Protein AF-B2BWW0-F1 (afdb_monomer)

Sequence (88 aa):
LGKTRDEQVDNLVTILDGYFENGGQHVNLNVMDLNDVYEKIMSGEDVIVRISGYCVNTKYLTPEQKTELTQRVFHEVLSMDDALDALS

Radius of gyration: 15.4 Å; Cα contacts (8 Å, |Δi|>4): 54; chains: 1; bounding box: 37×34×37 Å

Mean predicted aligned error: 7.77 Å

Secondary structure (DSSP, 8-state):
--SSHHHHHHHHHHHHHHHHHTT----------HHHHHHHHHHT---EEEETTEEEEGGGS-HHHHHHHHHHHHH-S--TTTTTGGG-

Structure (mmCIF, N/CA/C/O backbone):
data_AF-B2BWW0-F1
#
_entry.id   AF-B2BWW0-F1
#
loop_
_atom_site.group_PDB
_atom_site.id
_atom_site.type_symbol
_atom_site.label_atom_id
_atom_site.label_alt_id
_atom_site.label_comp_id
_atom_site.label_asym_id
_atom_site.label_entity_id
_atom_site.label_seq_id
_atom_site.pdbx_PDB_ins_code
_atom_site.Cartn_x
_atom_site.Cartn_y
_atom_site.Cartn_z
_atom_site.occupancy
_atom_site.B_iso_or_equiv
_atom_site.auth_seq_id
_atom_site.auth_comp_id
_atom_site.auth_asym_id
_atom_site.auth_atom_id
_atom_site.pdbx_PDB_model_num
ATOM 1 N N . LEU A 1 1 ? -1.012 6.558 -11.614 1.00 85.75 1 LEU A N 1
ATOM 2 C CA . LEU A 1 1 ? -0.606 5.416 -12.465 1.00 85.75 1 LEU A CA 1
ATOM 3 C C . LEU A 1 1 ? -1.221 5.439 -13.870 1.00 85.75 1 LEU A C 1
ATOM 5 O O . LEU A 1 1 ? -0.721 4.722 -14.708 1.00 85.75 1 LEU A O 1
ATOM 9 N N . GLY A 1 2 ? -2.251 6.235 -14.178 1.00 89.94 2 GLY A N 1
ATOM 10 C CA . GLY A 1 2 ? -2.887 6.235 -15.509 1.00 89.94 2 GLY A CA 1
ATOM 11 C C . GLY A 1 2 ? -4.393 6.012 -15.405 1.00 89.94 2 GLY A C 1
ATOM 12 O O . GLY A 1 2 ? -4.886 5.687 -14.321 1.00 89.94 2 GLY A O 1
ATOM 13 N N . LYS A 1 3 ? -5.124 6.233 -16.501 1.00 92.25 3 LYS A N 1
ATOM 14 C CA . LYS A 1 3 ? -6.591 6.103 -16.554 1.00 92.25 3 LYS A CA 1
ATOM 15 C C . LYS A 1 3 ? -7.032 4.723 -17.031 1.00 92.25 3 LYS A C 1
ATOM 17 O O . LYS A 1 3 ? -8.127 4.287 -16.692 1.00 92.25 3 LYS A O 1
ATOM 22 N N . THR A 1 4 ? -6.195 4.051 -17.812 1.00 95.25 4 THR A N 1
ATOM 23 C CA . THR A 1 4 ? -6.441 2.693 -18.306 1.00 95.25 4 THR A CA 1
ATOM 24 C C . THR A 1 4 ? -5.564 1.677 -17.588 1.00 95.25 4 THR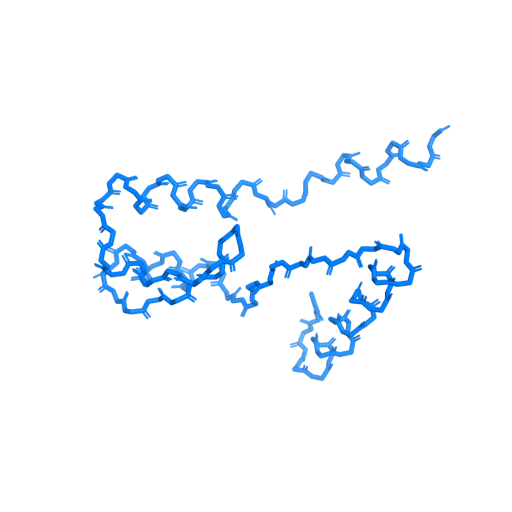 A C 1
ATOM 26 O O . THR A 1 4 ? -4.573 2.025 -16.946 1.00 95.25 4 THR A O 1
ATOM 29 N N . ARG A 1 5 ? -5.929 0.396 -17.694 1.00 92.00 5 ARG A N 1
ATOM 30 C CA . ARG A 1 5 ? -5.138 -0.682 -17.102 1.00 92.00 5 ARG A CA 1
ATOM 31 C C . ARG A 1 5 ? -3.745 -0.775 -17.723 1.00 92.00 5 ARG A C 1
ATOM 33 O O . ARG A 1 5 ? -2.789 -0.977 -16.983 1.00 92.00 5 ARG A O 1
ATOM 40 N N . ASP A 1 6 ? -3.644 -0.590 -19.033 1.00 96.44 6 ASP A N 1
ATOM 41 C CA . ASP A 1 6 ? -2.373 -0.671 -19.757 1.00 96.44 6 ASP A CA 1
ATOM 42 C C . ASP A 1 6 ? -1.435 0.459 -19.320 1.00 96.44 6 ASP A C 1
ATOM 44 O O . ASP A 1 6 ? -0.320 0.195 -18.881 1.00 96.44 6 ASP A O 1
ATOM 48 N N . GLU A 1 7 ? -1.937 1.698 -19.256 1.00 95.81 7 GLU A N 1
ATOM 49 C CA . GLU A 1 7 ? -1.164 2.828 -18.719 1.00 95.81 7 GLU A CA 1
ATOM 50 C C . GLU A 1 7 ? -0.704 2.581 -17.273 1.00 95.81 7 GLU A C 1
ATOM 52 O O . GLU A 1 7 ? 0.406 2.958 -16.905 1.00 95.81 7 GLU A O 1
ATOM 57 N N . GLN A 1 8 ? -1.539 1.952 -16.435 1.00 92.88 8 GLN A N 1
ATOM 58 C CA . GLN A 1 8 ? -1.159 1.606 -15.060 1.00 92.88 8 GLN A CA 1
ATOM 59 C C . GLN A 1 8 ? -0.015 0.606 -14.994 1.00 92.88 8 GLN A C 1
ATOM 61 O O . GLN A 1 8 ? 0.834 0.734 -14.112 1.00 92.88 8 GLN A O 1
ATOM 66 N N . VAL A 1 9 ? -0.007 -0.380 -15.888 1.00 95.12 9 VAL A N 1
ATOM 67 C CA . VAL A 1 9 ? 1.068 -1.367 -15.977 1.00 95.12 9 VAL A CA 1
ATOM 68 C C . VAL A 1 9 ? 2.350 -0.688 -16.449 1.00 95.12 9 VAL A C 1
ATOM 70 O O . VAL A 1 9 ? 3.354 -0.772 -15.747 1.00 95.12 9 VAL A O 1
ATOM 73 N N . ASP A 1 10 ? 2.300 0.051 -17.555 1.00 97.00 10 ASP A N 1
ATOM 74 C CA . ASP A 1 10 ? 3.479 0.683 -18.158 1.00 97.00 10 ASP A CA 1
ATOM 75 C C . ASP A 1 10 ? 4.136 1.702 -17.219 1.00 97.00 10 ASP A C 1
ATOM 77 O O . ASP A 1 10 ? 5.357 1.712 -17.027 1.00 97.00 10 ASP A O 1
ATOM 81 N N . ASN A 1 11 ? 3.322 2.532 -16.564 1.00 94.31 11 ASN A N 1
ATOM 82 C CA . ASN A 1 11 ? 3.826 3.509 -15.605 1.00 94.31 11 ASN A CA 1
ATOM 83 C C . ASN A 1 11 ? 4.410 2.832 -14.360 1.00 94.31 11 ASN A C 1
ATOM 85 O O . ASN A 1 11 ? 5.416 3.300 -13.831 1.00 94.31 11 ASN A O 1
ATOM 89 N N . LEU A 1 12 ? 3.807 1.739 -13.880 1.00 94.19 12 LEU A N 1
ATOM 90 C CA . LEU A 1 12 ? 4.334 1.009 -12.728 1.00 94.19 12 LEU A CA 1
ATOM 91 C C . LEU A 1 12 ? 5.673 0.339 -13.050 1.00 94.19 12 LEU A C 1
ATOM 93 O O . LEU A 1 12 ? 6.583 0.408 -12.230 1.00 94.19 12 LEU A O 1
ATOM 97 N N . VAL A 1 13 ? 5.796 -0.273 -14.231 1.00 96.19 13 VAL A N 1
ATOM 98 C CA . VAL A 1 13 ? 7.060 -0.850 -14.713 1.00 96.19 13 VAL A CA 1
ATOM 99 C C . VAL A 1 13 ? 8.135 0.230 -14.766 1.00 96.19 13 VAL A C 1
ATOM 101 O O . VAL A 1 13 ? 9.176 0.068 -14.146 1.00 96.19 13 VAL A O 1
ATOM 104 N N . THR A 1 14 ? 7.833 1.382 -15.370 1.00 96.06 14 THR A N 1
ATOM 105 C CA . THR A 1 14 ? 8.779 2.505 -15.473 1.00 96.06 14 THR A CA 1
ATOM 106 C C . THR A 1 14 ? 9.260 3.001 -14.101 1.00 96.06 14 THR A C 1
ATOM 108 O O . THR A 1 14 ? 10.447 3.259 -13.908 1.00 96.06 14 THR A O 1
ATOM 111 N N . ILE A 1 15 ? 8.352 3.125 -13.124 1.00 93.56 15 ILE A N 1
ATOM 112 C CA . ILE A 1 15 ? 8.701 3.526 -11.750 1.00 93.56 15 ILE A CA 1
ATOM 113 C C . ILE A 1 15 ? 9.607 2.480 -11.091 1.00 93.56 15 ILE A C 1
ATOM 115 O O . ILE A 1 15 ? 10.578 2.836 -10.422 1.00 93.56 15 ILE A O 1
ATOM 119 N N . LEU A 1 16 ? 9.284 1.197 -11.259 1.00 94.62 16 LEU A N 1
ATOM 120 C CA . LEU A 1 16 ? 10.062 0.104 -10.687 1.00 94.62 16 LEU A CA 1
ATOM 121 C C . LEU A 1 16 ? 11.455 0.015 -11.307 1.00 94.62 16 LEU A C 1
ATOM 123 O O . LEU A 1 16 ? 12.425 -0.097 -10.561 1.00 94.62 16 LEU A O 1
ATOM 127 N N . ASP A 1 17 ? 11.559 0.124 -12.629 1.00 95.62 17 ASP A N 1
ATOM 128 C CA . ASP A 1 17 ? 12.834 0.121 -13.343 1.00 95.62 17 ASP A CA 1
ATOM 129 C C . ASP A 1 17 ? 13.734 1.243 -12.816 1.00 95.62 17 ASP A C 1
ATOM 131 O O . ASP A 1 17 ? 14.831 0.972 -12.329 1.00 95.62 17 ASP A O 1
ATOM 135 N N . GLY A 1 18 ? 13.225 2.479 -12.756 1.00 95.56 18 GLY A N 1
ATOM 136 C CA . GLY A 1 18 ? 13.973 3.603 -12.191 1.00 95.56 18 GLY A CA 1
ATOM 137 C C . GLY A 1 18 ? 1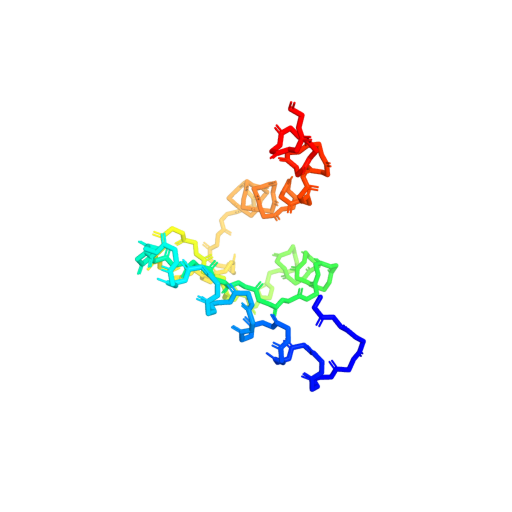4.378 3.393 -10.726 1.00 95.56 18 GLY A C 1
ATOM 138 O O . GLY A 1 18 ? 15.487 3.752 -10.332 1.00 95.56 18 GLY A O 1
ATOM 139 N N . TYR A 1 19 ? 13.522 2.791 -9.896 1.00 94.00 19 TYR A N 1
ATOM 140 C CA . TYR A 1 19 ? 13.855 2.498 -8.498 1.00 94.00 19 TYR A CA 1
ATOM 141 C C . TYR A 1 19 ? 15.013 1.494 -8.369 1.00 94.00 19 TYR A C 1
ATOM 143 O O . TYR A 1 19 ? 15.951 1.716 -7.597 1.00 94.00 19 TYR A O 1
ATOM 151 N N . PHE A 1 20 ? 14.964 0.395 -9.125 1.00 94.12 20 PHE A N 1
ATOM 152 C CA . PHE A 1 20 ? 15.967 -0.668 -9.046 1.00 94.12 20 PHE A CA 1
ATOM 153 C C . PHE A 1 20 ? 17.281 -0.294 -9.743 1.00 94.12 20 PHE A C 1
ATOM 155 O O . PHE A 1 20 ? 18.349 -0.632 -9.232 1.00 94.12 20 PHE A O 1
ATOM 162 N N . GLU A 1 21 ? 17.235 0.457 -10.847 1.00 96.06 21 GLU A N 1
ATOM 163 C CA . GLU A 1 21 ? 18.434 0.987 -11.515 1.00 96.06 21 GLU A CA 1
ATOM 164 C C . GLU A 1 21 ? 19.237 1.923 -10.602 1.00 96.06 21 GLU A C 1
ATOM 166 O O . GLU A 1 21 ? 20.467 1.904 -10.616 1.00 96.06 21 GLU A O 1
ATOM 171 N N . ASN A 1 22 ? 18.555 2.677 -9.735 1.00 94.31 22 ASN A N 1
ATOM 172 C CA . ASN A 1 22 ? 19.182 3.555 -8.745 1.00 94.31 22 ASN A CA 1
ATOM 173 C C . ASN A 1 22 ? 19.643 2.827 -7.464 1.00 94.31 22 ASN A C 1
ATOM 175 O O . ASN A 1 22 ? 19.972 3.466 -6.463 1.00 94.31 22 ASN A O 1
ATOM 179 N N . GLY A 1 23 ? 19.692 1.491 -7.472 1.00 94.06 23 GLY A N 1
ATOM 180 C CA . GLY A 1 23 ? 20.220 0.689 -6.365 1.00 94.06 23 GLY A CA 1
ATOM 181 C C . GLY A 1 23 ? 19.218 0.389 -5.249 1.00 94.06 23 GLY A C 1
ATOM 182 O O . GLY A 1 23 ? 19.613 -0.121 -4.197 1.00 94.06 23 GLY A O 1
ATOM 183 N N . GLY A 1 24 ? 17.927 0.669 -5.458 1.00 92.50 24 GLY A N 1
ATOM 184 C CA . GLY A 1 24 ? 16.866 0.206 -4.571 1.00 92.50 24 GLY A CA 1
ATOM 185 C C . GLY A 1 24 ? 16.877 -1.321 -4.457 1.00 92.50 24 GLY A C 1
ATOM 186 O O . GLY A 1 24 ? 16.983 -2.022 -5.456 1.00 92.50 24 GLY A O 1
ATOM 187 N N . GLN A 1 25 ? 16.796 -1.862 -3.239 1.00 89.81 25 GLN A N 1
ATOM 188 C CA . GLN A 1 25 ? 16.871 -3.318 -3.016 1.00 89.81 25 GLN A CA 1
ATOM 189 C C . GLN A 1 25 ? 15.503 -3.947 -2.743 1.00 89.81 25 GLN A C 1
ATOM 191 O O . GLN A 1 25 ? 15.237 -5.076 -3.156 1.00 89.81 25 GLN A O 1
ATOM 196 N N . HIS A 1 26 ? 14.621 -3.223 -2.049 1.00 87.81 26 HIS A N 1
ATOM 197 C CA . HIS A 1 26 ? 13.335 -3.741 -1.600 1.00 87.81 26 HIS A CA 1
ATOM 198 C C . HIS A 1 26 ? 12.280 -2.645 -1.597 1.00 87.81 26 HIS A C 1
ATOM 200 O O . HIS A 1 26 ? 12.444 -1.617 -0.947 1.00 87.81 26 HIS A O 1
ATOM 206 N N . VAL A 1 27 ? 11.149 -2.921 -2.237 1.00 86.81 27 VAL A N 1
ATOM 207 C CA . VAL A 1 27 ? 9.981 -2.043 -2.229 1.00 86.81 27 VAL A CA 1
ATOM 208 C C . VAL A 1 27 ? 8.741 -2.840 -1.835 1.00 86.81 27 VAL A C 1
ATOM 210 O O . VAL A 1 27 ? 8.592 -4.012 -2.187 1.00 86.81 27 VAL A O 1
ATOM 213 N N . ASN A 1 28 ? 7.851 -2.214 -1.067 1.00 84.94 28 ASN A N 1
ATOM 214 C CA . ASN A 1 28 ? 6.512 -2.730 -0.813 1.00 84.94 28 ASN A CA 1
ATOM 215 C C . ASN A 1 28 ? 5.530 -1.906 -1.626 1.00 84.94 28 ASN A C 1
ATOM 217 O O . ASN A 1 28 ? 5.538 -0.684 -1.540 1.00 84.94 28 ASN A O 1
ATOM 221 N N . LEU A 1 29 ? 4.689 -2.583 -2.397 1.00 87.44 29 LEU A N 1
ATOM 222 C CA . LEU A 1 29 ? 3.709 -1.931 -3.247 1.00 87.44 29 LEU A CA 1
ATOM 223 C C . LEU A 1 29 ? 2.321 -2.464 -2.935 1.00 87.44 29 LEU A C 1
ATOM 225 O O . LEU A 1 29 ? 2.108 -3.673 -2.854 1.00 87.44 29 LEU A O 1
ATOM 229 N N . ASN A 1 30 ? 1.386 -1.534 -2.806 1.00 88.44 30 ASN A N 1
ATOM 230 C CA . ASN A 1 30 ? -0.039 -1.789 -2.754 1.00 88.44 30 ASN A CA 1
ATOM 231 C C . ASN A 1 30 ? -0.679 -0.931 -3.848 1.00 88.44 30 ASN A C 1
ATOM 233 O O . ASN A 1 30 ? -0.540 0.289 -3.823 1.00 88.44 30 ASN A O 1
ATOM 237 N N . VAL A 1 31 ? -1.352 -1.551 -4.819 1.00 89.25 31 VAL A N 1
ATOM 238 C CA . VAL A 1 31 ? -2.046 -0.832 -5.899 1.00 89.25 31 VAL A CA 1
ATOM 239 C C . VAL A 1 31 ? -3.536 -1.067 -5.728 1.00 89.25 31 VAL A C 1
ATOM 241 O O . VAL A 1 31 ? -4.053 -2.109 -6.124 1.00 89.25 31 VAL A O 1
ATOM 244 N N . MET A 1 32 ? -4.203 -0.126 -5.068 1.00 88.19 32 MET A N 1
ATOM 245 C CA . MET A 1 32 ? -5.607 -0.240 -4.682 1.00 88.19 32 MET A CA 1
ATOM 246 C C . MET A 1 32 ? -6.287 1.132 -4.733 1.00 88.19 32 MET A C 1
ATOM 248 O O . MET A 1 32 ? -5.612 2.158 -4.637 1.00 88.19 32 MET A O 1
ATOM 252 N N . ASP A 1 33 ? -7.613 1.152 -4.873 1.00 88.00 33 ASP A N 1
ATOM 253 C CA . ASP A 1 33 ? -8.392 2.381 -4.709 1.00 88.00 33 ASP A CA 1
ATOM 254 C C . ASP A 1 33 ? -8.506 2.723 -3.217 1.00 88.00 33 ASP A C 1
ATOM 256 O O . ASP A 1 33 ? -8.911 1.889 -2.407 1.00 88.00 33 ASP A O 1
ATOM 260 N N . LEU A 1 34 ? -8.100 3.939 -2.846 1.00 83.94 34 LEU A N 1
ATOM 261 C CA . LEU A 1 34 ? -7.986 4.340 -1.444 1.00 83.94 34 LEU A CA 1
ATOM 262 C C . LEU A 1 34 ? -9.341 4.384 -0.729 1.00 83.94 34 LEU A C 1
ATOM 264 O O . LEU A 1 34 ? -9.420 3.967 0.427 1.00 83.94 34 LEU A O 1
ATOM 268 N N . ASN A 1 35 ? -10.392 4.857 -1.402 1.00 86.81 35 ASN A N 1
ATOM 269 C CA . ASN A 1 35 ? -11.718 4.969 -0.797 1.00 86.81 35 ASN A CA 1
ATOM 270 C C . ASN A 1 35 ? -12.318 3.577 -0.577 1.00 86.81 35 ASN A C 1
ATOM 272 O O . ASN A 1 35 ? -12.765 3.269 0.526 1.00 86.81 35 ASN A O 1
ATOM 276 N N . ASP A 1 36 ? -12.234 2.711 -1.590 1.00 90.69 36 ASP A N 1
ATOM 277 C CA . ASP A 1 36 ? -12.692 1.318 -1.509 1.00 90.69 36 ASP A CA 1
ATOM 278 C C . ASP A 1 36 ? -11.955 0.532 -0.409 1.00 90.69 36 ASP A C 1
ATOM 280 O O . ASP A 1 36 ? -12.569 -0.168 0.397 1.00 90.69 36 ASP A O 1
ATOM 284 N N . VAL A 1 37 ? -10.628 0.679 -0.320 1.00 91.12 37 VAL A N 1
ATOM 285 C CA . VAL A 1 37 ? -9.826 0.009 0.715 1.00 91.12 37 VAL A CA 1
ATOM 286 C C . VAL A 1 37 ? -10.180 0.494 2.113 1.00 91.12 37 VAL A C 1
ATOM 288 O O . VAL A 1 37 ? -10.278 -0.327 3.027 1.00 91.12 37 VAL A O 1
ATOM 291 N N . TYR A 1 38 ? -10.369 1.801 2.301 1.00 90.75 38 TYR A N 1
ATOM 292 C CA . TYR A 1 38 ? -10.750 2.349 3.599 1.00 90.75 38 TYR A CA 1
ATOM 293 C C . TYR A 1 38 ? -12.078 1.754 4.079 1.00 90.75 38 TYR A C 1
ATOM 295 O O . TYR A 1 38 ? -12.152 1.234 5.196 1.00 90.75 38 TYR A O 1
ATOM 303 N N . GLU A 1 39 ? -13.102 1.768 3.222 1.00 92.06 39 GLU A N 1
ATOM 304 C CA . GLU A 1 39 ? -14.425 1.234 3.550 1.00 92.06 39 GLU A CA 1
ATOM 305 C C . GLU A 1 39 ? -14.358 -0.253 3.917 1.00 92.06 39 GLU A C 1
ATOM 307 O O . GLU 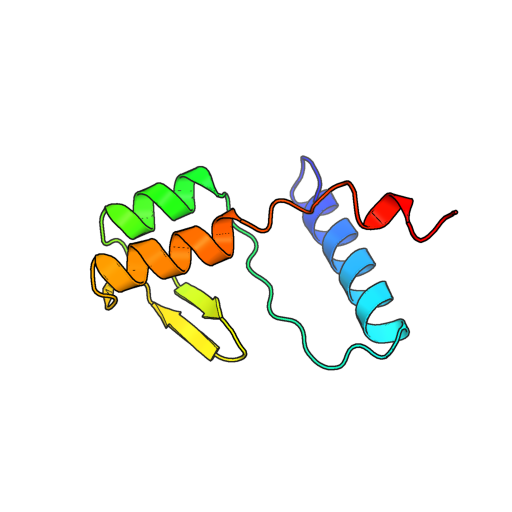A 1 39 ? -14.854 -0.636 4.978 1.00 92.06 39 GLU A O 1
ATOM 312 N N . LYS A 1 40 ? -13.653 -1.070 3.122 1.00 94.69 40 LYS A N 1
ATOM 313 C CA . LYS A 1 40 ? -13.479 -2.512 3.380 1.00 94.69 40 LYS A CA 1
ATOM 314 C C . LYS A 1 40 ? -12.745 -2.814 4.686 1.00 94.69 40 LYS A C 1
ATOM 316 O O . LYS A 1 40 ? -13.115 -3.725 5.429 1.00 94.69 40 LYS A O 1
ATOM 321 N N . ILE A 1 41 ? -11.698 -2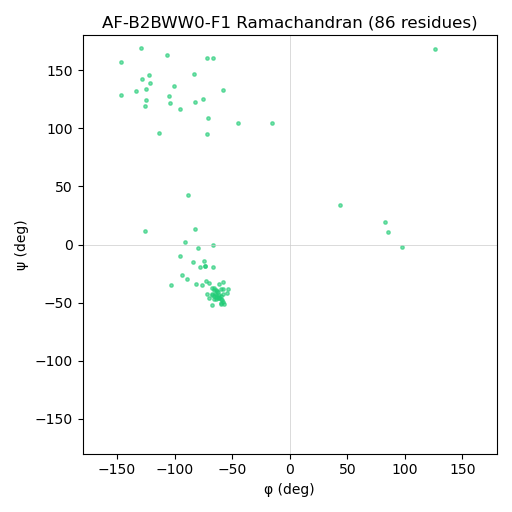.051 5.009 1.00 93.44 41 ILE A N 1
ATOM 322 C CA . ILE A 1 41 ? -10.965 -2.220 6.274 1.00 93.44 41 ILE A CA 1
ATOM 323 C C . ILE A 1 41 ? -11.893 -1.941 7.463 1.00 93.44 41 ILE A C 1
ATOM 325 O O . ILE A 1 41 ? -11.922 -2.712 8.436 1.00 93.44 41 ILE A O 1
ATOM 329 N N . MET A 1 42 ? -12.657 -0.850 7.384 1.00 92.12 42 MET A N 1
ATOM 330 C CA . MET A 1 42 ? -13.550 -0.412 8.456 1.00 92.12 42 MET A CA 1
ATOM 331 C C . MET A 1 42 ? -14.788 -1.308 8.592 1.00 92.12 42 MET A C 1
ATOM 333 O O . MET A 1 42 ? -15.235 -1.534 9.716 1.00 92.12 42 MET A O 1
ATOM 337 N N . SER A 1 43 ? -15.286 -1.893 7.496 1.00 94.06 43 SER A N 1
ATOM 338 C CA . SER A 1 43 ? -16.386 -2.872 7.498 1.00 94.06 43 SER A CA 1
ATOM 339 C C . SER A 1 43 ? -15.964 -4.259 8.010 1.00 94.06 43 SER A C 1
ATOM 341 O O . SER A 1 43 ? -16.817 -5.074 8.362 1.00 94.06 43 SER A O 1
ATOM 343 N N . GLY A 1 44 ? -14.655 -4.527 8.113 1.00 91.69 44 GLY A N 1
ATOM 344 C CA . GLY A 1 44 ? -14.128 -5.819 8.562 1.00 91.69 44 GLY A CA 1
ATOM 345 C C . GLY A 1 44 ? -14.059 -6.879 7.465 1.00 91.69 44 GLY A C 1
ATOM 346 O O . GLY A 1 44 ? -13.972 -8.070 7.772 1.00 91.69 44 GLY A O 1
ATOM 347 N N . GLU A 1 45 ? -14.082 -6.455 6.205 1.00 96.00 45 GLU A N 1
ATOM 348 C CA . GLU A 1 45 ? -13.828 -7.318 5.060 1.00 96.00 45 GLU A CA 1
ATOM 349 C C . GLU A 1 45 ? -12.348 -7.711 4.961 1.00 96.00 45 GLU A C 1
ATOM 351 O O . GLU A 1 45 ? -11.454 -7.092 5.545 1.00 96.00 45 GLU A O 1
ATOM 356 N N . ASP A 1 46 ? -12.087 -8.790 4.225 1.00 95.31 46 ASP A N 1
ATOM 357 C CA . ASP A 1 46 ? -10.734 -9.276 3.986 1.00 95.31 46 ASP A CA 1
ATOM 358 C C . ASP A 1 46 ? -9.988 -8.318 3.042 1.00 95.31 46 ASP A C 1
ATOM 360 O O . ASP A 1 46 ? -10.252 -8.266 1.841 1.00 95.31 46 ASP A O 1
ATOM 364 N N . VAL A 1 47 ? -9.014 -7.586 3.587 1.00 94.81 47 VAL A N 1
ATOM 365 C CA . VAL A 1 47 ? -8.063 -6.779 2.812 1.00 94.81 47 VAL A CA 1
ATOM 366 C C . VAL A 1 47 ? -6.655 -7.200 3.196 1.00 94.81 47 VAL A C 1
ATOM 368 O O . VAL A 1 47 ? -6.288 -7.172 4.370 1.00 94.81 47 VAL A O 1
ATOM 371 N N . ILE A 1 48 ? -5.855 -7.595 2.208 1.00 93.88 48 ILE A N 1
ATOM 372 C CA . ILE A 1 48 ? -4.458 -7.979 2.416 1.00 93.88 48 ILE A CA 1
ATOM 373 C C . ILE A 1 48 ? -3.573 -6.844 1.922 1.00 93.88 48 ILE A C 1
ATOM 375 O O . ILE A 1 48 ? -3.632 -6.486 0.749 1.00 93.88 48 ILE A O 1
ATOM 379 N N . VAL A 1 49 ? -2.736 -6.305 2.805 1.00 90.94 49 VAL A N 1
ATOM 380 C CA . VAL A 1 49 ? -1.804 -5.221 2.474 1.00 90.94 49 VAL A CA 1
ATOM 381 C C . VAL A 1 49 ? -0.364 -5.625 2.773 1.00 90.94 49 VAL A C 1
ATOM 383 O O . VAL A 1 49 ? -0.091 -6.364 3.724 1.00 90.94 49 VAL A O 1
ATOM 386 N N . ARG A 1 50 ? 0.577 -5.140 1.957 1.00 90.12 50 ARG A N 1
ATOM 387 C CA . ARG A 1 50 ? 2.019 -5.229 2.219 1.00 90.12 50 ARG A CA 1
ATOM 388 C C . ARG A 1 50 ? 2.439 -4.107 3.157 1.00 90.12 50 ARG A C 1
ATOM 390 O O . ARG A 1 50 ? 2.281 -2.938 2.815 1.00 90.12 50 ARG A O 1
ATOM 397 N N . ILE A 1 51 ? 3.030 -4.471 4.291 1.00 83.81 51 ILE A N 1
ATOM 398 C CA . ILE A 1 51 ? 3.627 -3.544 5.258 1.00 83.81 51 ILE A CA 1
ATOM 399 C C . ILE A 1 51 ? 5.008 -4.052 5.664 1.00 83.81 51 ILE A C 1
ATOM 401 O O . ILE A 1 51 ? 5.174 -5.231 5.957 1.00 83.81 51 ILE A O 1
ATOM 405 N N . SER A 1 52 ? 6.014 -3.175 5.642 1.00 79.00 52 SER A N 1
ATOM 406 C CA . SER A 1 52 ? 7.365 -3.431 6.176 1.00 79.00 52 SER A CA 1
ATOM 407 C C . SER A 1 52 ? 7.981 -4.806 5.838 1.00 79.00 52 SER A C 1
ATOM 409 O O . SER A 1 52 ? 8.711 -5.374 6.644 1.00 79.00 52 SER A O 1
ATOM 411 N N . GLY A 1 53 ? 7.690 -5.362 4.654 1.00 81.38 53 GLY A N 1
ATOM 412 C CA . GLY A 1 53 ? 8.254 -6.629 4.169 1.00 81.38 53 GLY A CA 1
ATOM 413 C C . GLY A 1 53 ? 7.392 -7.884 4.366 1.00 81.38 53 GLY A C 1
ATOM 414 O O . GLY A 1 53 ? 7.777 -8.945 3.873 1.00 81.38 53 GLY A O 1
ATOM 415 N N . TYR A 1 54 ? 6.212 -7.790 4.986 1.00 88.50 54 TYR A N 1
ATOM 416 C CA . TYR A 1 54 ? 5.263 -8.901 5.144 1.00 88.50 54 TYR A CA 1
ATOM 417 C C . TYR A 1 54 ? 3.845 -8.519 4.697 1.00 88.50 54 TYR A C 1
ATOM 419 O O . TYR A 1 54 ? 3.559 -7.360 4.397 1.00 88.50 54 TYR A O 1
ATOM 427 N N . CYS A 1 55 ? 2.965 -9.516 4.596 1.00 91.75 55 CYS A N 1
ATOM 428 C CA . CYS A 1 55 ? 1.549 -9.313 4.291 1.00 91.75 55 CYS A CA 1
ATOM 429 C C . CYS A 1 55 ? 0.725 -9.395 5.576 1.00 91.75 55 CYS A C 1
ATOM 431 O O . CYS A 1 55 ? 0.918 -10.318 6.368 1.00 91.75 55 CYS A O 1
ATOM 433 N N . VAL A 1 56 ? -0.222 -8.478 5.753 1.00 91.62 56 VAL A N 1
ATOM 434 C CA . VAL A 1 56 ? -1.197 -8.516 6.849 1.00 91.62 56 VAL A CA 1
ATOM 435 C C . VAL A 1 56 ? -2.605 -8.540 6.277 1.00 91.62 56 VAL A C 1
ATOM 437 O O . VAL A 1 56 ? -2.890 -7.833 5.314 1.00 91.62 56 VAL A O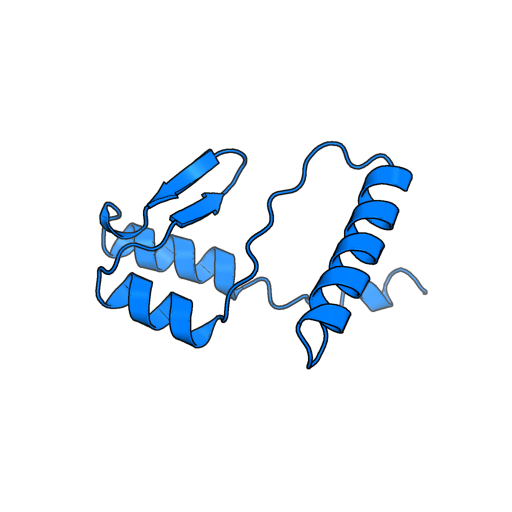 1
ATOM 440 N N . ASN A 1 57 ? -3.484 -9.350 6.866 1.00 95.31 57 ASN A N 1
ATOM 441 C CA . ASN A 1 57 ? -4.915 -9.282 6.594 1.00 95.31 57 ASN A CA 1
ATOM 442 C C . ASN A 1 57 ? -5.577 -8.396 7.660 1.00 95.31 57 ASN A C 1
ATOM 444 O O . ASN A 1 57 ? -5.549 -8.720 8.850 1.00 95.31 57 ASN A O 1
ATOM 448 N N . THR A 1 58 ? -6.152 -7.275 7.229 1.00 94.25 58 THR A N 1
ATOM 449 C CA . THR A 1 58 ? -6.685 -6.224 8.107 1.00 94.25 58 THR A CA 1
ATOM 450 C C . THR A 1 58 ? -7.896 -6.672 8.921 1.00 94.25 58 THR A C 1
ATOM 452 O O . THR A 1 58 ? -8.176 -6.091 9.968 1.00 94.25 58 THR A O 1
ATOM 455 N N . LYS A 1 59 ? -8.583 -7.740 8.503 1.00 95.69 59 LYS A N 1
ATOM 456 C CA . LYS A 1 59 ? -9.714 -8.334 9.225 1.00 95.69 59 LYS A CA 1
ATOM 457 C C . LYS A 1 59 ? -9.363 -8.775 10.644 1.00 95.69 59 LYS A C 1
ATOM 459 O O . LYS A 1 59 ? -10.213 -8.717 11.526 1.00 95.69 59 LYS A O 1
ATOM 464 N N . TYR A 1 60 ? -8.120 -9.202 10.862 1.00 95.31 60 TYR A N 1
ATOM 465 C CA . TYR A 1 60 ? -7.644 -9.682 12.163 1.00 95.31 60 TYR A CA 1
ATOM 466 C C . TYR A 1 60 ? -7.040 -8.578 13.040 1.00 95.31 60 TYR A C 1
ATOM 468 O O . TYR A 1 60 ? -6.562 -8.868 14.134 1.00 95.31 60 TYR A O 1
ATOM 476 N N . LEU A 1 61 ? -7.043 -7.326 12.574 1.00 93.88 61 LEU A N 1
ATOM 477 C CA . LEU A 1 61 ? -6.559 -6.181 13.341 1.00 93.88 61 LEU A CA 1
ATOM 478 C C . LEU A 1 61 ? -7.634 -5.660 14.297 1.00 93.88 61 LEU A C 1
ATOM 480 O O . LEU A 1 61 ? -8.827 -5.656 13.974 1.00 93.88 61 LEU A O 1
ATOM 484 N N . THR A 1 62 ? -7.203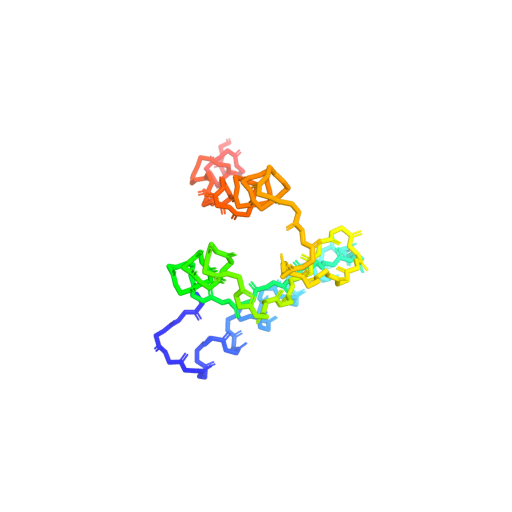 -5.155 15.454 1.00 95.25 62 THR A N 1
ATOM 485 C CA . THR A 1 62 ? -8.092 -4.419 16.364 1.00 95.25 62 THR A CA 1
ATOM 486 C C . THR A 1 62 ? -8.538 -3.091 15.733 1.00 95.25 62 THR A C 1
ATOM 488 O O . THR A 1 62 ? -7.875 -2.592 14.816 1.00 95.25 62 THR A O 1
ATOM 491 N N . PRO A 1 63 ? -9.638 -2.471 16.201 1.00 93.44 63 PRO A N 1
ATOM 492 C CA . PRO A 1 63 ? -10.066 -1.157 15.714 1.00 93.44 63 PRO A CA 1
ATOM 493 C C . PRO A 1 63 ? -8.967 -0.084 15.790 1.00 93.44 63 PRO A C 1
ATOM 495 O O . PRO A 1 63 ? -8.810 0.716 14.866 1.00 93.44 63 PRO A O 1
ATOM 498 N N . GLU A 1 64 ? -8.158 -0.097 16.849 1.00 93.19 64 GLU A N 1
ATOM 499 C CA . GLU A 1 64 ? -7.037 0.829 17.036 1.00 93.19 64 GLU A CA 1
ATOM 500 C C . GLU A 1 64 ? -5.936 0.571 16.004 1.00 93.19 64 GLU A C 1
ATOM 502 O O . GLU A 1 64 ? -5.447 1.509 15.381 1.00 93.19 64 GLU A O 1
ATOM 507 N N . GLN A 1 65 ? -5.600 -0.698 15.755 1.00 91.81 65 GLN A N 1
ATOM 508 C CA . GLN A 1 65 ? -4.608 -1.083 14.747 1.00 91.81 65 GLN A CA 1
ATOM 509 C C . GLN A 1 65 ? -5.067 -0.753 13.325 1.00 91.81 65 GLN A C 1
ATOM 511 O O . GLN A 1 65 ? -4.259 -0.324 12.506 1.00 91.81 65 GLN A O 1
ATOM 516 N N . LYS A 1 66 ? -6.361 -0.914 13.017 1.00 91.69 66 LYS A N 1
ATOM 517 C CA . LYS A 1 66 ? -6.938 -0.452 11.745 1.00 91.69 66 LYS A CA 1
ATOM 518 C C . LYS A 1 66 ? -6.798 1.061 11.616 1.00 91.69 66 LYS A C 1
ATOM 520 O O . LYS A 1 66 ? -6.352 1.547 10.582 1.00 91.69 66 LYS A O 1
ATOM 525 N N . THR A 1 67 ? -7.115 1.803 12.674 1.00 89.25 67 THR A N 1
ATOM 526 C CA . THR A 1 67 ? -6.979 3.266 12.696 1.00 89.25 67 THR A CA 1
ATOM 527 C C . THR A 1 67 ? -5.524 3.697 12.487 1.00 89.25 67 THR A C 1
ATOM 529 O O . THR A 1 67 ? -5.254 4.546 11.647 1.00 89.25 67 THR A O 1
ATOM 532 N N . GLU A 1 68 ? -4.565 3.067 13.166 1.00 88.38 68 GLU A N 1
ATOM 533 C CA . GLU A 1 68 ? -3.137 3.355 12.984 1.00 88.38 68 GLU A CA 1
ATOM 534 C C . GLU A 1 68 ? -2.647 2.997 11.569 1.00 88.38 68 GLU A C 1
ATOM 536 O O . GLU A 1 68 ? -1.948 3.786 10.930 1.00 88.38 68 GLU A O 1
ATOM 541 N N . LEU A 1 69 ? -3.028 1.820 11.056 1.00 86.69 69 LEU A N 1
ATOM 542 C CA . LEU A 1 69 ? -2.673 1.370 9.710 1.00 86.69 69 LEU A CA 1
ATOM 543 C C . LEU A 1 69 ? -3.194 2.347 8.659 1.00 86.69 69 LEU A C 1
ATOM 545 O O . LEU A 1 69 ? -2.433 2.790 7.803 1.00 86.69 69 LEU A O 1
ATOM 549 N N . THR A 1 70 ? -4.481 2.687 8.737 1.00 83.00 70 THR A N 1
ATOM 550 C CA . THR A 1 70 ? -5.103 3.649 7.829 1.00 83.00 70 THR A CA 1
ATOM 551 C C . THR A 1 70 ? -4.379 4.994 7.924 1.00 83.00 70 THR A C 1
ATOM 553 O O . THR A 1 70 ? -3.926 5.499 6.905 1.00 83.00 70 THR A O 1
ATOM 556 N N . GLN A 1 71 ? -4.117 5.532 9.116 1.00 82.69 71 GLN A N 1
ATOM 557 C CA . GLN A 1 71 ? -3.366 6.786 9.248 1.00 82.69 71 GLN A CA 1
ATOM 558 C C . GLN A 1 71 ? -2.008 6.762 8.542 1.00 82.69 71 GLN A C 1
ATOM 560 O O . GLN A 1 71 ? -1.683 7.737 7.880 1.00 82.69 71 GLN A O 1
ATOM 565 N N . ARG A 1 72 ? -1.241 5.667 8.628 1.00 77.75 72 ARG A N 1
ATOM 566 C CA . ARG A 1 72 ? 0.059 5.545 7.942 1.00 77.75 72 ARG A CA 1
ATOM 567 C C . ARG A 1 72 ? -0.075 5.394 6.428 1.00 77.75 72 ARG A C 1
ATOM 569 O O . ARG A 1 72 ? 0.669 6.029 5.695 1.00 77.75 72 ARG A O 1
ATOM 576 N N . VAL A 1 73 ? -1.025 4.581 5.966 1.00 69.50 73 VAL A N 1
ATOM 577 C CA . VAL A 1 73 ? -1.267 4.332 4.533 1.00 69.50 73 VAL A CA 1
ATOM 578 C C . VAL A 1 73 ? -1.860 5.564 3.838 1.00 69.50 73 VAL A C 1
ATOM 580 O O . VAL A 1 73 ? -1.558 5.810 2.676 1.00 69.50 73 VAL A O 1
ATOM 583 N N . PHE A 1 74 ? -2.677 6.355 4.541 1.00 64.62 74 PHE A N 1
ATOM 584 C CA . PHE A 1 74 ? -3.364 7.529 3.991 1.00 64.62 74 PHE A CA 1
ATOM 585 C C . PHE A 1 74 ? -2.629 8.863 4.240 1.00 64.62 74 PHE A C 1
ATOM 587 O O . PHE A 1 74 ? -3.025 9.863 3.647 1.00 64.62 74 PHE A O 1
ATOM 594 N N . HIS A 1 75 ? -1.569 8.913 5.068 1.00 52.62 75 HIS A N 1
ATOM 595 C CA . HIS A 1 75 ? -0.717 10.116 5.197 1.00 52.62 75 HIS A CA 1
ATOM 596 C C . HIS A 1 75 ? 0.279 10.284 4.045 1.00 52.62 75 HIS A C 1
ATOM 598 O O . HIS A 1 75 ? 0.777 11.382 3.828 1.00 52.62 75 HIS A O 1
ATOM 604 N N . GLU A 1 76 ? 0.562 9.219 3.298 1.00 45.97 76 GLU A N 1
ATOM 605 C CA . GLU A 1 76 ? 1.488 9.233 2.163 1.00 45.97 76 GLU A CA 1
ATOM 606 C C . GLU A 1 76 ? 0.769 9.606 0.852 1.00 45.97 76 GLU A C 1
ATOM 608 O O . GLU A 1 76 ? 0.995 9.033 -0.211 1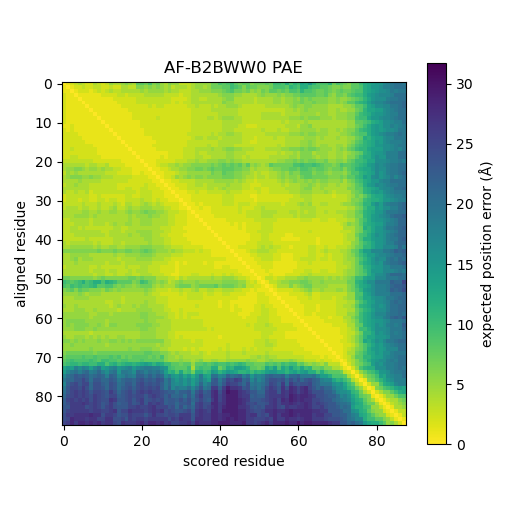.00 45.97 76 GLU A O 1
ATOM 613 N N . VAL A 1 77 ? -0.113 10.610 0.886 1.00 44.41 77 VAL A N 1
ATOM 614 C CA . VAL A 1 77 ? -0.316 11.400 -0.333 1.00 44.41 77 VAL A CA 1
ATOM 615 C C . VAL A 1 77 ? 0.952 12.221 -0.447 1.00 44.41 77 VAL A C 1
ATOM 617 O O . VAL A 1 77 ? 1.069 13.215 0.262 1.00 44.41 77 VAL A O 1
ATOM 620 N N . LEU A 1 78 ? 1.910 11.715 -1.237 1.00 39.22 78 LEU A N 1
ATOM 621 C CA . LEU A 1 78 ? 3.157 12.372 -1.636 1.00 39.22 78 LEU A CA 1
ATOM 622 C C . LEU A 1 78 ? 3.080 13.868 -1.346 1.00 39.22 78 LEU A C 1
ATOM 624 O O . LEU A 1 78 ? 2.369 14.594 -2.045 1.00 39.22 78 LEU A O 1
ATOM 628 N N . SER A 1 79 ? 3.771 14.287 -0.286 1.00 34.91 79 SER A N 1
ATOM 629 C CA . SER A 1 79 ? 4.181 15.670 -0.107 1.00 34.91 79 SER A CA 1
ATOM 630 C C . SER A 1 79 ? 4.725 16.114 -1.465 1.00 34.91 79 SER A C 1
ATOM 632 O O . SER A 1 79 ? 5.780 15.677 -1.920 1.00 34.91 79 SER A O 1
ATOM 634 N N . MET A 1 80 ? 3.931 16.908 -2.182 1.00 40.62 80 MET A N 1
ATOM 635 C CA . MET A 1 80 ? 4.344 17.538 -3.435 1.00 40.62 80 MET A CA 1
ATOM 636 C C . MET A 1 80 ? 5.447 18.579 -3.178 1.00 40.62 80 MET A C 1
ATOM 638 O O . MET A 1 80 ? 5.956 19.157 -4.135 1.00 40.62 80 MET A O 1
ATOM 642 N N . ASP A 1 81 ? 5.845 18.763 -1.915 1.00 43.81 81 ASP A N 1
ATOM 643 C CA . ASP A 1 81 ? 6.942 19.616 -1.482 1.00 43.81 81 ASP A CA 1
ATOM 644 C C . ASP A 1 81 ? 8.311 18.911 -1.628 1.00 43.81 81 ASP A C 1
ATOM 646 O O . ASP A 1 81 ? 9.273 19.550 -2.046 1.00 43.81 81 ASP A O 1
ATOM 650 N N . ASP A 1 82 ? 8.413 17.586 -1.442 1.00 45.03 82 ASP A N 1
ATOM 651 C CA . ASP A 1 82 ? 9.715 16.880 -1.493 1.00 45.03 82 ASP A CA 1
ATOM 652 C C . ASP A 1 82 ? 10.295 16.736 -2.917 1.00 45.03 82 ASP A C 1
ATOM 654 O O . ASP A 1 82 ? 11.491 16.505 -3.100 1.00 45.03 82 ASP A O 1
ATOM 658 N N . ALA A 1 83 ? 9.464 16.888 -3.954 1.00 41.75 83 ALA A N 1
ATOM 659 C CA . ALA A 1 83 ? 9.907 16.848 -5.350 1.00 41.75 83 ALA A CA 1
ATOM 660 C C . ALA A 1 83 ? 10.446 18.200 -5.861 1.00 41.75 83 ALA A C 1
ATOM 662 O O . ALA A 1 83 ? 11.093 18.237 -6.909 1.00 41.75 83 ALA A O 1
ATOM 663 N N . LEU A 1 84 ? 10.187 19.302 -5.145 1.00 44.25 84 LEU A N 1
ATOM 664 C CA . LEU A 1 84 ? 10.650 20.647 -5.510 1.00 44.25 84 LEU A CA 1
ATOM 665 C C . LEU A 1 84 ? 12.032 20.975 -4.920 1.00 44.25 84 LEU A C 1
ATOM 667 O O . LEU A 1 84 ? 12.806 21.669 -5.578 1.00 44.25 84 LEU A O 1
ATOM 671 N N . ASP A 1 85 ? 12.389 20.404 -3.767 1.00 42.22 85 ASP A N 1
ATOM 672 C CA . ASP A 1 85 ? 13.701 20.611 -3.125 1.00 42.22 85 ASP A CA 1
ATOM 673 C C . ASP A 1 85 ? 14.858 19.875 -3.828 1.00 42.22 85 ASP A C 1
ATOM 675 O O . ASP A 1 85 ? 16.023 20.234 -3.673 1.00 42.22 85 ASP A O 1
ATOM 679 N N . ALA A 1 86 ? 14.566 18.870 -4.660 1.00 40.56 86 ALA A N 1
ATOM 680 C CA . ALA A 1 86 ? 15.579 18.168 -5.455 1.00 40.56 86 ALA A CA 1
ATOM 681 C C . ALA A 1 86 ? 16.001 18.929 -6.733 1.00 40.56 86 ALA A C 1
ATOM 683 O O . ALA A 1 86 ? 16.876 18.458 -7.465 1.00 40.56 86 ALA A O 1
ATOM 684 N N . LEU A 1 87 ? 15.378 20.081 -7.019 1.00 45.34 87 LEU A N 1
ATOM 685 C CA . LEU A 1 87 ? 15.658 20.909 -8.199 1.00 45.34 87 LEU A CA 1
ATOM 686 C C . LEU A 1 87 ? 16.006 22.380 -7.881 1.00 45.34 87 LEU A C 1
ATOM 688 O O . LEU A 1 87 ? 16.060 23.192 -8.809 1.00 45.34 87 LEU A O 1
ATOM 692 N N . SER A 1 88 ? 16.263 22.719 -6.612 1.00 37.28 88 SER A N 1
ATOM 693 C CA . SER A 1 88 ? 16.810 24.018 -6.172 1.00 37.28 88 SER A CA 1
ATOM 694 C C . SER A 1 88 ? 18.280 23.910 -5.784 1.00 37.28 88 SER A C 1
ATOM 696 O O . SER A 1 88 ? 19.051 24.834 -6.127 1.00 37.28 88 SER A O 1
#

Solvent-accessible surface area (backbone atoms only — not comparable to full-atom values): 5524 Å² total; per-residue (Å²): 99,67,93,48,72,65,44,31,51,55,44,48,51,54,54,48,51,56,42,46,76,73,67,53,87,83,87,77,76,79,94,73,61,66,69,63,49,52,52,36,49,75,74,52,38,88,41,78,44,61,53,102,90,45,78,44,57,48,49,80,47,51,76,66,52,47,52,52,50,47,52,61,67,66,62,66,64,71,64,78,62,70,71,53,69,79,75,113

InterPro domains:
  IPR001150 Glycine radical domain [PF01228] (2-57)
  IPR001150 Glycine radical domain [PS51149] (1-78)
  IPR019777 Formate C-acetyltransferase glycine radical, conserved site [PS00850] (48-56)
  IPR050244 Autonomous Glycyl Radical Cofactor [PTHR30191] (1-77)

pLDDT: mean 83.03, std 18.41, range [34.91, 97.0]

Nearest PDB structures (foldseek):
  2f1r-assembly1_B  TM=3.157E-01  e=1.310E+00  Archaeoglobus fulgidus

Organism: Streptococcus pneumoniae (NCBI:txid1313)

Foldseek 3Di:
DDDDPVCVVVVVVVVVCVCVVVPNDDDFDDDDDLVVVLVCLVVLHFDWGDDPHDIDTSSPDDPVRSVVVNCVVVVPPPPPVVVVVVPD

=== Feature glossary ===
Legend for the data blocks above and below:

— What the protein is —

The amino-acid sequence is the protein's primary structure: the linear order of residues from the N-terminus to the C-terminus, written in one-letter code. Everything else here — the 3D coordinates, the secondary structure, the domain annotations — is ultimately a conse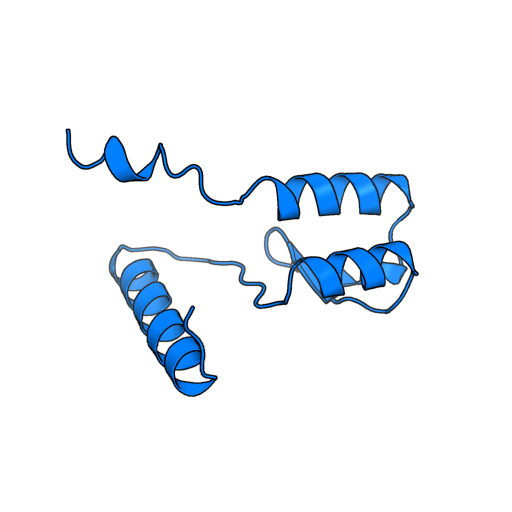quence of this string.

Database cross-references. InterPro integrates a dozen domain/family signature databases into unified entries with residue-range hits. GO terms attach function/process/location labels with evidence codes. CATH codes position the fold in a four-level structural taxonomy. Organism is the NCBI-taxonomy species name.

— Where its atoms are —

The mmCIF block holds the 3D Cartesian coordinates of each backbone atom (N, Cα, C, O) in ångströms. mmCIF is the PDB's canonical archive format — a tagged-loop text representation of the atomic model.

The six renders are orthographic views along the three Cartesian axes in both directions. Representation (cartoon, sticks, or surface) and color scheme (sequence-rainbow or by-chain) vary across proteins so the training set covers all the common visualization conventions.

— Local backbone conformation —

Secondary structure is the local, repeating backbone conformation. DSSP classifies it into eight states by reading the hydrogen-bond network: three helix types (H, G, I), two β types (E, B), two non-regular types (T, S), and unstructured coil (-).

SS3 is a coarse helix/strand/coil call (letters a/b/c) made by the P-SEA algorithm from inter-Cα distances and dihedrals. It is less detailed than DSSP but needs only Cα positions.

Backbone dihedral angles. Every residue except chain termini has a φ (preceding-C → N → Cα → C) and a ψ (N → Cα → C → next-N). They are reported in degrees following the IUPAC sign convention. Secondary structure is essentially a statement about which (φ, ψ) basin each residue occupies.

— Global shape and packing —

The geometric summary reports three shape descriptors. Rg (radius of gyration) measures how spread out the Cα atoms are about their centre of mass; compact globular proteins have small Rg, elongated or unfolded ones large. Cα contacts (<8 Å, |i−j|>4) count long-range residue pairs in spatial proximity — high for tightly packed folds, near zero for rods or random coil. The bounding-box extents give the protein's footprint along x, y, z in Å.

Solvent accessibility: the surface area of each residue that a 1.4 Å water probe can touch, in Å². When only backbone atoms are present the absolute values are lower than full-atom SASA (side chains contribute most of the area) and are flagged as backbone-only.

Plot images: a contact map (which residues are close in 3D, as an N×N binary image), a Ramachandran scatter (backbone torsion angles, revealing secondary-structure composition at a glance), and — for AlphaFold structures — a PAE heatmap (pairwise prediction confidence).

— Structural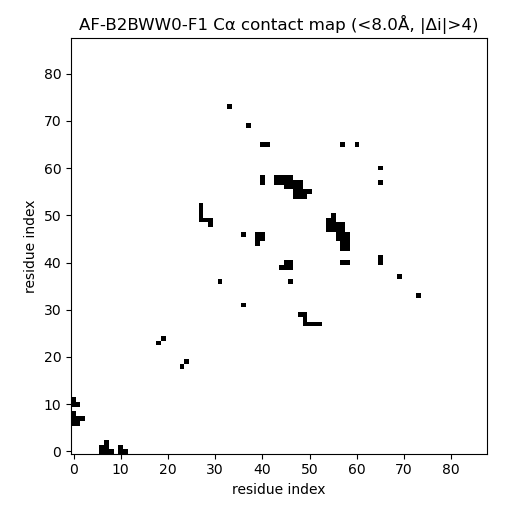 neighborhood —

Foldseek's 3Di representation compresses backbone geometry into a per-residue letter drawn from a learned twenty-state alphabet. It captures the tertiary interaction pattern around each residue — which residues are packed against it in space, regardless of where they are in sequence.

Structural nearest neighbors (via Foldseek easy-search vs the PDB). Reported per hit: target PDB id, E-value, and alignment TM-score. A TM-score above ~0.5 is the conventional threshold for 'same fold'.

— Confidence and disorder —

pLDDT (predicted Local Distance Difference Test) is AlphaFold's per-residue confidence score, ranging from 0 to 100. Values above 90 indicate high confidence (typically well-packed cores); 70–90 is confident; 50–70 low confidence; below 50 usually means the region is disordered or the prediction is unreliable there. AlphaFold stores pLDDT in the mmCIF B-factor column.

For experimental (PDB) structures, the B-factor (temperature factor) quantifies the positional spread of each atom in the crystal — a combination of thermal vibration and static disorder — in units of Å². High B-factors mark flexible loops or poorly resolved regions; low B-factors mark the rigid, well-ordered core.

Predicted Aligned Error (PAE) is an AlphaFold confidence matrix: entry (i, j) is the expected error in the position of residue j, in ångströms, when the prediction is superimposed on the true structure at residue i. Low PAE within a block of residues means that block is internally rigid and well-predicted; high PAE between two blocks means their relative placement is uncertain even if each block individually is confident.